Protein AF-A0A0Q5KW29-F1 (afdb_monomer_lite)

Sequence (95 aa):
MMTASPDDRSDEVLRAFLVGGGQDLYLCVKVFSPLLFALAAHCRLAQPEDAVYLAFAEVRRRAPCWEASGLPARLWIVGVARRCFENLPRVGSAA

Secondary structure (DSSP, 8-state):
--PPPHHHHHHHHHHHHHH--HHHHHHHHHHHHHHHHHHHHHTTBS-HHHHHHHHHHHHHHTHHHHHHHT--HHHHHHHHHHHHHTTSPBTT---

Radius of gyration: 14.0 Å; chains: 1; bounding box: 26×25×56 Å

Structure (mmCIF, N/CA/C/O backbone):
data_AF-A0A0Q5KW29-F1
#
_entry.id   AF-A0A0Q5KW29-F1
#
loop_
_atom_site.group_PDB
_atom_site.id
_atom_site.type_symbol
_atom_site.label_atom_id
_atom_site.label_alt_id
_atom_site.label_comp_id
_atom_site.label_asym_id
_atom_site.label_entity_id
_atom_site.label_seq_id
_atom_site.pdbx_PDB_ins_code
_atom_site.Cartn_x
_atom_site.Cartn_y
_atom_site.Cartn_z
_atom_site.occupancy
_atom_site.B_iso_or_equiv
_atom_site.auth_seq_id
_atom_site.auth_comp_id
_atom_site.auth_asym_id
_atom_site.auth_atom_id
_atom_site.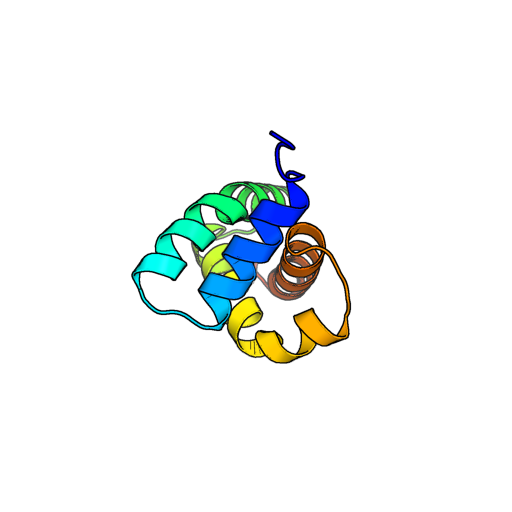pdbx_PDB_model_num
ATOM 1 N N . MET A 1 1 ? -4.128 -2.300 -31.879 1.00 43.50 1 MET A N 1
ATOM 2 C CA . MET A 1 1 ? -3.989 -1.607 -30.580 1.00 43.50 1 MET A CA 1
ATOM 3 C C . MET A 1 1 ? -4.088 -2.660 -29.489 1.00 43.50 1 MET A C 1
ATOM 5 O O . MET A 1 1 ? -5.184 -3.130 -29.225 1.00 43.50 1 MET A O 1
ATOM 9 N N . MET A 1 2 ? -2.958 -3.114 -28.945 1.00 44.28 2 MET A N 1
ATOM 10 C CA . MET A 1 2 ? -2.955 -4.002 -27.778 1.00 44.28 2 MET A CA 1
ATOM 11 C C . MET A 1 2 ? -3.242 -3.143 -26.548 1.00 44.28 2 MET A C 1
ATOM 13 O O . MET A 1 2 ? -2.484 -2.225 -26.246 1.00 44.28 2 MET A O 1
ATOM 17 N N . THR A 1 3 ? -4.372 -3.369 -25.888 1.00 48.47 3 THR A N 1
ATOM 18 C CA . THR A 1 3 ? -4.648 -2.779 -24.578 1.00 48.47 3 THR A CA 1
ATOM 19 C C . THR A 1 3 ? -3.667 -3.385 -23.583 1.00 48.47 3 THR A C 1
ATOM 21 O O . THR A 1 3 ? -3.681 -4.602 -23.404 1.00 48.47 3 THR A O 1
ATOM 24 N N . ALA A 1 4 ? -2.810 -2.558 -22.983 1.00 59.25 4 ALA A N 1
ATOM 25 C CA . ALA A 1 4 ? -1.887 -2.986 -21.935 1.00 59.25 4 ALA A CA 1
ATOM 26 C C . ALA A 1 4 ? -2.643 -3.740 -20.830 1.00 59.25 4 ALA A C 1
ATOM 28 O O . ALA A 1 4 ? -3.781 -3.376 -20.498 1.00 59.25 4 ALA A O 1
ATOM 29 N N . SER A 1 5 ? -2.027 -4.791 -20.286 1.00 70.25 5 SER A N 1
ATOM 30 C CA . SER A 1 5 ? -2.602 -5.548 -19.179 1.00 70.25 5 SER A CA 1
ATOM 31 C C . SER A 1 5 ? -2.869 -4.599 -17.998 1.00 70.25 5 SER A C 1
ATOM 33 O O . SER A 1 5 ? -2.117 -3.641 -17.793 1.00 70.25 5 SER A O 1
ATOM 35 N N . PRO A 1 6 ? -3.923 -4.819 -17.191 1.00 65.94 6 PRO A N 1
ATOM 36 C CA . PRO A 1 6 ? -4.148 -4.052 -15.965 1.00 65.94 6 PRO A CA 1
ATOM 37 C C . PRO A 1 6 ? -2.923 -4.008 -15.038 1.00 65.94 6 PRO A C 1
ATOM 39 O O . PRO A 1 6 ? -2.755 -3.029 -14.307 1.00 65.94 6 PRO A O 1
ATOM 42 N N . ASP A 1 7 ? -2.083 -5.044 -15.093 1.00 75.31 7 ASP A N 1
ATOM 43 C CA . ASP A 1 7 ? -0.829 -5.132 -14.346 1.00 75.31 7 ASP A CA 1
ATOM 44 C C . ASP A 1 7 ? 0.258 -4.225 -14.937 1.00 75.31 7 ASP A C 1
ATOM 46 O O . ASP A 1 7 ? 0.875 -3.474 -14.186 1.00 75.31 7 ASP A O 1
ATOM 50 N N . ASP A 1 8 ? 0.391 -4.162 -16.267 1.00 78.62 8 ASP A N 1
ATOM 51 C CA . ASP A 1 8 ? 1.355 -3.281 -16.947 1.00 78.62 8 ASP A CA 1
ATOM 52 C C . ASP A 1 8 ? 1.127 -1.810 -16.564 1.00 78.62 8 ASP A C 1
ATOM 54 O O . ASP A 1 8 ? 2.059 -1.077 -16.233 1.00 78.62 8 ASP A O 1
ATOM 58 N N . ARG A 1 9 ? -0.144 -1.383 -16.517 1.00 87.12 9 ARG A N 1
ATOM 59 C CA . ARG A 1 9 ? -0.500 -0.018 -16.099 1.00 87.12 9 ARG A CA 1
ATOM 60 C C . ARG A 1 9 ? -0.173 0.235 -14.626 1.00 87.12 9 ARG A C 1
ATOM 62 O O . ARG A 1 9 ? 0.217 1.342 -14.267 1.00 87.12 9 ARG A O 1
ATOM 69 N N . SER A 1 10 ? -0.379 -0.746 -13.751 1.00 91.50 10 SER A N 1
ATOM 70 C CA . SER A 1 10 ? -0.032 -0.601 -12.335 1.00 91.50 10 SER A CA 1
ATOM 71 C C . SER A 1 10 ? 1.482 -0.513 -12.134 1.00 91.50 10 SER A C 1
ATOM 73 O O . SER A 1 10 ? 1.931 0.296 -11.323 1.00 91.50 10 SER A O 1
ATOM 75 N N . ASP A 1 11 ? 2.25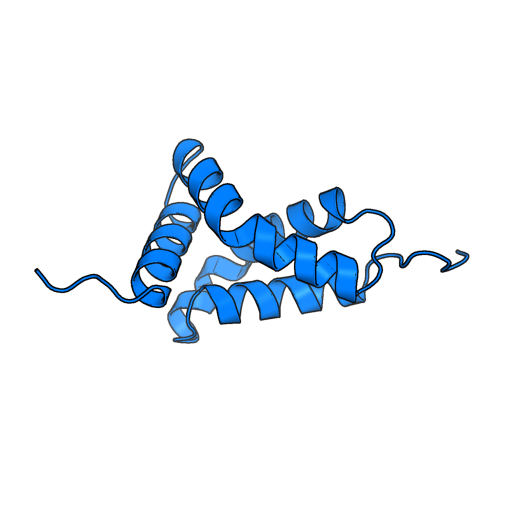8 -1.271 -12.902 1.00 92.25 11 ASP A N 1
ATOM 76 C CA . ASP A 1 11 ? 3.719 -1.241 -12.867 1.00 92.25 11 ASP A CA 1
ATOM 77 C C . ASP A 1 11 ? 4.272 0.104 -13.347 1.00 92.25 11 ASP A C 1
ATOM 79 O O . ASP A 1 11 ? 5.140 0.684 -12.695 1.00 92.25 11 ASP A O 1
ATOM 83 N N . GLU A 1 12 ? 3.731 0.659 -14.432 1.00 91.06 12 GLU A N 1
ATOM 84 C CA . GLU A 1 12 ? 4.093 2.000 -14.906 1.00 91.06 12 GLU A CA 1
ATOM 85 C C . GLU A 1 12 ? 3.824 3.078 -13.850 1.00 91.06 12 GLU A C 1
ATOM 87 O O . GLU A 1 12 ? 4.684 3.920 -13.584 1.00 91.06 12 GLU A O 1
ATOM 92 N N . VAL A 1 13 ? 2.655 3.027 -13.206 1.00 92.06 13 VAL A N 1
ATOM 93 C CA . VAL A 1 13 ? 2.264 3.995 -12.172 1.00 92.06 13 VAL A CA 1
ATOM 94 C C . VAL A 1 13 ? 3.168 3.894 -10.948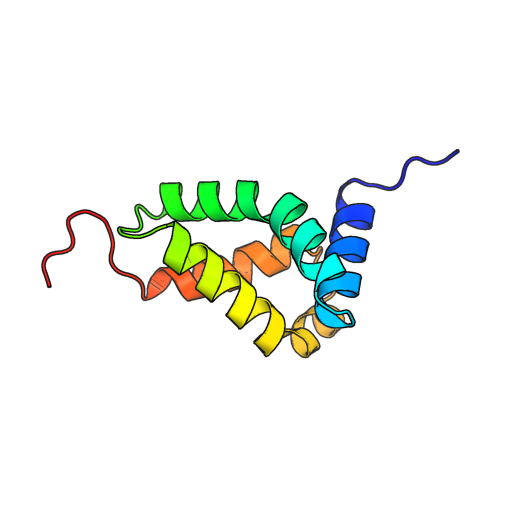 1.00 92.06 13 VAL A C 1
ATOM 96 O O . VAL A 1 13 ? 3.601 4.920 -10.423 1.00 92.06 13 VAL A O 1
ATOM 99 N N . LEU A 1 14 ? 3.475 2.676 -10.489 1.00 91.75 14 LEU A N 1
ATOM 100 C CA . LEU A 1 14 ? 4.391 2.492 -9.368 1.00 91.75 14 LEU A CA 1
ATOM 101 C C . LEU A 1 14 ? 5.804 2.959 -9.738 1.00 91.75 14 LEU A C 1
ATOM 103 O O . LEU A 1 14 ? 6.421 3.683 -8.965 1.00 91.75 14 LEU A O 1
ATOM 107 N N . ARG A 1 15 ? 6.305 2.634 -10.932 1.00 90.94 15 ARG A N 1
ATOM 108 C CA . ARG A 1 15 ? 7.623 3.101 -11.382 1.00 90.94 15 ARG A CA 1
ATOM 109 C C . ARG A 1 15 ? 7.698 4.630 -11.427 1.00 90.94 15 ARG A C 1
ATOM 111 O O . ARG A 1 15 ? 8.648 5.200 -10.895 1.00 90.94 15 ARG A O 1
ATOM 118 N N . ALA A 1 16 ? 6.681 5.290 -11.983 1.00 89.00 16 ALA A N 1
ATOM 119 C CA . ALA A 1 16 ? 6.590 6.749 -12.004 1.00 89.00 16 ALA A CA 1
ATOM 120 C C . ALA A 1 16 ? 6.576 7.338 -10.586 1.00 89.00 16 ALA A C 1
ATOM 122 O O . ALA A 1 16 ? 7.292 8.293 -10.308 1.00 89.00 16 ALA A O 1
ATOM 123 N N . PHE A 1 17 ? 5.842 6.726 -9.655 1.00 88.69 17 PHE A N 1
ATOM 124 C CA . PHE A 1 17 ? 5.822 7.142 -8.252 1.00 88.69 17 PHE A CA 1
ATOM 125 C C . PHE A 1 17 ? 7.182 7.040 -7.552 1.00 88.69 17 PHE A C 1
ATOM 127 O O . PHE A 1 17 ? 7.503 7.870 -6.700 1.00 88.69 17 PHE A O 1
ATOM 134 N N . LEU A 1 18 ? 7.969 6.014 -7.877 1.00 86.25 18 LEU A N 1
ATOM 135 C CA . LEU A 1 18 ? 9.265 5.777 -7.242 1.00 86.25 18 LEU A CA 1
ATOM 136 C C . LEU A 1 18 ? 10.364 6.707 -7.773 1.00 86.25 18 LEU A C 1
ATOM 138 O O . LEU A 1 18 ? 11.255 7.077 -7.010 1.00 86.25 18 LEU A O 1
ATOM 142 N N . VAL A 1 19 ? 10.294 7.090 -9.050 1.00 83.88 19 VAL A N 1
ATOM 143 C CA . VAL A 1 19 ? 11.273 7.974 -9.712 1.00 83.88 19 VAL A CA 1
ATOM 144 C C . VAL A 1 19 ? 10.873 9.455 -9.624 1.00 83.88 19 VAL A C 1
ATOM 146 O O . VAL A 1 19 ? 11.736 10.331 -9.608 1.00 83.88 19 VAL A O 1
ATOM 149 N N . GLY A 1 20 ? 9.570 9.736 -9.596 1.00 69.75 20 GLY A N 1
ATOM 150 C CA . GLY A 1 20 ? 8.987 11.051 -9.838 1.00 69.75 20 GLY A CA 1
ATOM 151 C C . GLY A 1 20 ? 8.644 11.895 -8.604 1.00 69.75 20 GLY A C 1
ATOM 152 O O . GLY A 1 20 ? 9.046 11.620 -7.471 1.00 69.75 20 GLY A O 1
ATOM 153 N N . GLY A 1 21 ? 7.907 12.981 -8.858 1.00 64.69 21 GLY A N 1
ATOM 154 C CA . GLY A 1 21 ? 7.556 14.038 -7.900 1.00 64.69 21 GLY A CA 1
ATOM 155 C C . GLY A 1 21 ? 6.048 14.144 -7.629 1.00 64.69 21 GLY A C 1
ATOM 156 O O . GLY A 1 21 ? 5.292 13.197 -7.808 1.00 64.69 21 GLY A O 1
ATOM 157 N N . GLY A 1 22 ? 5.571 15.311 -7.174 1.00 60.50 22 GLY A N 1
ATOM 158 C CA . GLY A 1 22 ? 4.216 15.481 -6.614 1.00 60.50 22 GLY A CA 1
ATOM 159 C C . GLY A 1 22 ? 3.021 15.099 -7.511 1.00 60.50 22 GLY A C 1
ATOM 160 O O . GLY A 1 22 ? 1.971 14.745 -6.979 1.00 60.50 22 GLY A O 1
ATOM 161 N N . GLN A 1 23 ? 3.148 15.119 -8.843 1.00 62.56 23 GLN A N 1
ATOM 162 C CA . GLN A 1 23 ? 2.075 14.667 -9.749 1.00 62.56 23 GLN A CA 1
ATOM 163 C C . GLN A 1 23 ? 1.973 13.134 -9.829 1.00 62.56 23 GLN A C 1
ATOM 165 O O . GLN A 1 23 ? 0.868 12.595 -9.909 1.00 62.56 23 GLN A O 1
ATOM 170 N N . ASP A 1 24 ? 3.097 12.429 -9.706 1.00 76.25 24 ASP A N 1
ATOM 171 C CA . ASP A 1 24 ? 3.155 10.962 -9.730 1.00 76.25 24 ASP A CA 1
ATOM 172 C C . ASP A 1 24 ? 2.588 10.355 -8.438 1.00 76.25 24 ASP A C 1
ATOM 174 O O . ASP A 1 24 ? 2.003 9.268 -8.442 1.00 76.25 24 ASP A O 1
ATOM 178 N N . LEU A 1 25 ? 2.654 11.114 -7.336 1.00 79.38 25 LEU A N 1
ATOM 179 C CA . LEU A 1 25 ? 1.985 10.783 -6.078 1.00 79.38 25 LEU A CA 1
ATOM 180 C C . LEU A 1 25 ? 0.462 10.697 -6.249 1.00 79.38 25 LEU A C 1
ATOM 182 O O . LEU A 1 25 ? -0.145 9.739 -5.775 1.00 79.38 25 LEU A O 1
ATOM 186 N N . TYR A 1 26 ? -0.163 11.656 -6.942 1.00 86.69 26 TYR A N 1
ATOM 187 C CA . TYR A 1 26 ? -1.619 11.660 -7.121 1.00 86.69 26 TYR A CA 1
ATOM 188 C C . TYR A 1 26 ? -2.104 10.416 -7.874 1.00 86.69 26 TYR A C 1
ATOM 190 O O . TYR A 1 26 ? -3.073 9.774 -7.462 1.00 86.69 26 TYR A O 1
ATOM 198 N N . LEU A 1 27 ? -1.420 10.046 -8.961 1.00 89.25 27 LEU A N 1
ATOM 199 C CA . LEU A 1 27 ? -1.803 8.885 -9.761 1.00 89.25 27 LEU A CA 1
ATOM 200 C C . LEU A 1 27 ? -1.590 7.573 -8.995 1.00 89.25 27 LEU A C 1
ATOM 202 O O . LEU A 1 27 ? -2.459 6.702 -9.025 1.00 89.25 27 LEU A O 1
ATOM 206 N N . CYS A 1 28 ? -0.484 7.461 -8.258 1.00 90.62 28 CYS A N 1
ATOM 207 C CA . CYS A 1 28 ? -0.199 6.314 -7.399 1.00 90.62 28 CYS A CA 1
ATOM 208 C C . CYS A 1 28 ? -1.270 6.124 -6.321 1.00 90.62 28 CYS A C 1
ATOM 210 O O . CYS A 1 28 ? -1.862 5.048 -6.208 1.00 90.62 28 CYS A O 1
ATOM 212 N N . VAL A 1 29 ? -1.599 7.198 -5.597 1.00 91.00 29 VAL A N 1
ATOM 213 C CA . VAL A 1 29 ? -2.677 7.205 -4.600 1.00 91.00 29 VAL A CA 1
ATOM 214 C C . VAL A 1 29 ? -3.994 6.788 -5.253 1.00 91.00 29 VAL A C 1
ATOM 216 O O . VAL A 1 29 ? -4.666 5.883 -4.768 1.00 91.00 29 VAL A O 1
ATOM 219 N N . LYS A 1 30 ? -4.348 7.363 -6.405 1.00 92.56 30 LYS A N 1
ATOM 220 C CA . LYS A 1 30 ? -5.593 7.024 -7.107 1.00 92.56 30 LYS A CA 1
ATOM 221 C C . LYS A 1 30 ? -5.679 5.543 -7.498 1.00 92.56 30 LYS A C 1
ATOM 223 O O . LYS A 1 30 ? -6.758 4.959 -7.413 1.00 92.56 30 LYS A O 1
ATOM 228 N N . VAL A 1 31 ? -4.575 4.939 -7.937 1.00 94.25 31 VAL A N 1
ATOM 229 C CA . VAL A 1 31 ? -4.546 3.548 -8.418 1.00 94.25 31 VAL A CA 1
ATOM 230 C C . VAL A 1 31 ? -4.521 2.539 -7.272 1.00 94.25 31 VAL A C 1
ATOM 232 O O . VAL A 1 31 ? -5.205 1.517 -7.355 1.00 94.25 31 VAL A O 1
ATOM 235 N N . PHE A 1 32 ? -3.761 2.807 -6.209 1.00 95.56 32 PHE A N 1
ATOM 236 C CA . PHE A 1 32 ? -3.506 1.819 -5.159 1.00 95.56 32 PHE A CA 1
ATOM 237 C C . PHE A 1 32 ? -4.320 2.030 -3.881 1.00 95.56 32 PHE A C 1
ATOM 239 O O . PHE A 1 32 ? -4.576 1.049 -3.182 1.00 95.56 32 PHE A O 1
ATOM 246 N N . SER A 1 33 ? -4.805 3.242 -3.587 1.00 95.75 33 SER A N 1
ATOM 247 C CA . SER A 1 33 ? -5.600 3.487 -2.376 1.00 95.75 33 SER A CA 1
ATOM 248 C C . SER A 1 33 ? -6.825 2.579 -2.248 1.00 95.75 33 SER A C 1
ATOM 250 O O . SER A 1 33 ? -6.994 2.029 -1.165 1.00 95.75 33 SER A O 1
ATOM 252 N N . PRO A 1 34 ? -7.652 2.322 -3.286 1.00 96.81 34 PRO A N 1
ATOM 253 C CA . PRO A 1 34 ? -8.805 1.428 -3.133 1.00 96.81 34 PRO A CA 1
ATOM 254 C C . PRO A 1 34 ? -8.425 0.032 -2.614 1.00 96.81 34 PRO A C 1
ATOM 256 O O . PRO A 1 34 ? -9.095 -0.517 -1.743 1.00 96.81 34 PRO A O 1
ATOM 259 N N . LEU A 1 35 ? -7.311 -0.515 -3.109 1.00 96.38 35 LEU A N 1
ATOM 260 C CA . LEU A 1 35 ? -6.779 -1.810 -2.684 1.00 96.38 35 LEU A CA 1
ATOM 261 C C . LEU A 1 35 ? -6.251 -1.760 -1.244 1.00 96.38 35 LEU A C 1
ATOM 263 O O . LEU A 1 35 ? -6.518 -2.663 -0.453 1.00 96.38 35 LEU A O 1
ATOM 267 N N . LEU A 1 36 ? -5.528 -0.696 -0.894 1.00 97.69 36 LEU A N 1
ATOM 268 C CA . LEU A 1 36 ? -4.957 -0.523 0.440 1.00 97.69 36 LEU A CA 1
ATOM 269 C C . LEU A 1 36 ? -6.025 -0.270 1.510 1.00 97.69 36 LEU A C 1
ATOM 271 O O . LEU A 1 36 ? -5.939 -0.844 2.593 1.00 97.69 36 LEU A O 1
ATOM 275 N N . PHE A 1 37 ? -7.061 0.514 1.205 1.00 98.00 37 PHE A N 1
ATOM 276 C CA . PHE A 1 37 ? -8.199 0.726 2.101 1.00 98.00 37 PHE A CA 1
ATOM 277 C C . PHE A 1 37 ? -9.025 -0.549 2.283 1.00 98.00 37 PHE A C 1
ATOM 279 O O . PHE A 1 37 ? -9.425 -0.855 3.405 1.00 98.00 37 PHE A O 1
ATOM 286 N N . ALA A 1 38 ? -9.227 -1.339 1.222 1.00 97.94 38 ALA A N 1
ATOM 287 C CA . ALA A 1 38 ? -9.872 -2.645 1.344 1.00 97.94 38 ALA A CA 1
ATOM 288 C C . ALA A 1 38 ? -9.076 -3.584 2.270 1.00 97.94 38 ALA A C 1
ATOM 290 O O . ALA A 1 38 ? -9.657 -4.256 3.124 1.00 97.94 38 ALA A O 1
ATOM 291 N N . LEU A 1 39 ? -7.744 -3.586 2.156 1.00 97.62 39 LEU A N 1
ATOM 292 C CA . LEU A 1 39 ? -6.870 -4.348 3.046 1.00 97.62 39 LEU A CA 1
ATOM 293 C C . LEU A 1 39 ? -6.921 -3.828 4.494 1.00 97.62 39 LEU A C 1
ATOM 295 O O . LEU A 1 39 ? -7.043 -4.626 5.419 1.00 97.62 39 LEU A O 1
ATOM 299 N N . ALA A 1 40 ? -6.875 -2.512 4.705 1.00 97.25 40 ALA A N 1
ATOM 300 C CA . ALA A 1 40 ? -6.956 -1.904 6.035 1.00 97.25 40 ALA A CA 1
ATOM 301 C C . ALA A 1 40 ? -8.287 -2.233 6.735 1.00 97.25 40 ALA A C 1
ATOM 303 O O . ALA A 1 40 ? -8.297 -2.592 7.916 1.00 97.25 40 ALA A O 1
ATOM 304 N N . ALA A 1 41 ? -9.398 -2.190 5.992 1.00 96.38 41 ALA A N 1
ATOM 305 C CA . ALA A 1 41 ? -10.714 -2.595 6.477 1.00 96.38 41 ALA A CA 1
ATOM 306 C C . ALA A 1 41 ? -10.750 -4.089 6.837 1.00 96.38 41 ALA A C 1
ATOM 308 O O . ALA A 1 41 ? -11.244 -4.458 7.903 1.00 96.38 41 ALA A O 1
ATOM 309 N N . HIS A 1 42 ? -10.164 -4.949 5.997 1.00 96.38 42 HIS A N 1
ATOM 310 C CA . HIS A 1 42 ? -10.033 -6.377 6.287 1.00 96.38 42 HIS A CA 1
ATOM 311 C C . HIS A 1 42 ? -9.222 -6.637 7.569 1.00 96.38 42 HIS A C 1
ATOM 313 O O . HIS A 1 42 ? -9.603 -7.473 8.388 1.00 96.38 42 HIS A O 1
ATOM 319 N N . CYS A 1 43 ? -8.149 -5.873 7.791 1.00 95.44 43 CYS A N 1
ATOM 320 C CA . CYS A 1 43 ? -7.331 -5.920 9.005 1.00 95.44 43 CYS A CA 1
ATOM 321 C C . CYS A 1 43 ? -7.981 -5.252 10.231 1.00 95.44 43 CYS A C 1
ATOM 323 O O . CYS A 1 43 ? -7.414 -5.329 11.323 1.00 95.44 43 CYS A O 1
ATOM 325 N N . ARG A 1 44 ? -9.154 -4.618 10.074 1.00 96.12 44 ARG A N 1
ATOM 326 C CA . ARG A 1 44 ? -9.865 -3.853 11.112 1.00 96.12 44 ARG A CA 1
ATOM 327 C C . ARG A 1 44 ? -8.979 -2.800 11.777 1.00 96.12 44 ARG A C 1
ATOM 329 O O . ARG A 1 44 ? -8.968 -2.695 13.001 1.00 96.12 44 ARG A O 1
ATOM 336 N N . LEU A 1 45 ? -8.202 -2.057 10.994 1.00 96.62 45 LEU A N 1
ATOM 337 C CA . LEU A 1 45 ? -7.338 -1.011 11.543 1.00 96.62 45 LEU A CA 1
ATOM 338 C C . LEU A 1 45 ? -8.167 0.128 12.134 1.00 96.62 45 LEU A C 1
ATOM 340 O O . LEU A 1 45 ? -9.178 0.522 11.559 1.00 96.62 45 LEU A O 1
ATOM 344 N N . ALA A 1 46 ? -7.732 0.641 13.286 1.00 95.19 46 ALA A N 1
ATOM 345 C CA . ALA A 1 46 ? -8.435 1.714 13.986 1.00 95.19 46 ALA A CA 1
ATOM 346 C C . ALA A 1 46 ? -8.381 3.050 13.226 1.00 95.19 46 ALA A C 1
ATOM 348 O O . ALA A 1 46 ? -9.343 3.805 13.277 1.00 95.19 46 ALA A O 1
ATOM 349 N N . GLN A 1 47 ? -7.273 3.309 12.522 1.00 96.06 47 GLN A N 1
ATOM 350 C CA . GLN A 1 47 ? -7.051 4.504 11.702 1.00 96.06 47 GLN A CA 1
ATOM 351 C C . GLN A 1 47 ? -6.579 4.084 10.298 1.00 96.06 47 GLN A C 1
ATOM 353 O O . GLN A 1 47 ? -5.372 3.948 10.062 1.00 96.06 47 GLN A O 1
ATOM 358 N N . PRO A 1 48 ? -7.502 3.772 9.370 1.00 95.44 48 PRO A N 1
ATOM 359 C CA . PRO A 1 48 ? -7.136 3.260 8.054 1.00 95.44 48 PRO A CA 1
ATOM 360 C C . PRO A 1 48 ? -6.407 4.298 7.189 1.00 95.44 48 PRO A C 1
ATOM 362 O O . PRO A 1 48 ? -5.517 3.921 6.433 1.00 95.44 48 PRO A O 1
ATOM 365 N N . GLU A 1 49 ? -6.719 5.588 7.309 1.00 95.56 49 GLU A N 1
ATOM 366 C CA . GLU A 1 49 ? -6.059 6.668 6.567 1.00 95.56 49 GLU A CA 1
ATOM 367 C C . GLU A 1 49 ? -4.568 6.761 6.918 1.00 95.56 49 GLU A C 1
ATOM 369 O O . GLU A 1 49 ? -3.717 6.746 6.023 1.00 95.56 49 GLU A O 1
ATOM 374 N N . ASP A 1 50 ? -4.250 6.768 8.215 1.00 95.31 50 ASP A N 1
ATOM 375 C CA . ASP A 1 50 ? -2.872 6.788 8.717 1.00 95.31 50 ASP A CA 1
ATOM 376 C C . ASP A 1 50 ? -2.109 5.537 8.275 1.00 95.31 50 ASP A C 1
ATOM 378 O O . ASP A 1 50 ? -0.958 5.608 7.839 1.00 95.31 50 ASP A O 1
ATOM 382 N N . ALA A 1 51 ? -2.766 4.376 8.329 1.00 96.31 51 ALA A N 1
ATOM 383 C CA . ALA A 1 51 ? -2.180 3.123 7.882 1.00 96.31 51 ALA A CA 1
ATOM 384 C C . ALA A 1 51 ? -1.822 3.162 6.389 1.00 96.31 51 ALA A C 1
ATOM 386 O O . ALA A 1 51 ? -0.700 2.818 6.012 1.00 96.31 51 ALA A O 1
ATOM 387 N N . VAL A 1 52 ? -2.745 3.610 5.533 1.00 96.38 52 VAL A N 1
ATOM 388 C CA . VAL A 1 52 ? -2.516 3.725 4.085 1.00 96.38 52 VAL A CA 1
ATOM 389 C C . VAL A 1 52 ? -1.390 4.718 3.786 1.00 96.38 52 VAL A C 1
ATOM 391 O O . VAL A 1 52 ? -0.528 4.425 2.955 1.00 96.38 52 VAL A O 1
ATOM 394 N N . TYR A 1 53 ? -1.334 5.848 4.498 1.00 94.50 53 TYR A N 1
ATOM 395 C CA . TYR A 1 53 ? -0.219 6.792 4.401 1.00 94.50 53 TYR A CA 1
ATOM 396 C C . TYR A 1 53 ? 1.127 6.129 4.740 1.00 94.50 53 TYR A C 1
ATOM 398 O O . TYR A 1 53 ? 2.079 6.213 3.957 1.00 94.50 53 TYR A O 1
ATOM 406 N N . LEU A 1 54 ? 1.201 5.408 5.864 1.00 95.12 54 LEU A N 1
ATOM 407 C CA . LEU A 1 54 ? 2.409 4.690 6.280 1.00 95.12 54 LEU A CA 1
ATOM 408 C C . LEU A 1 54 ? 2.813 3.604 5.275 1.00 95.12 54 LEU A C 1
ATOM 410 O O . LEU A 1 54 ? 4.004 3.424 5.015 1.00 95.12 54 LEU A O 1
ATOM 414 N N . ALA A 1 55 ? 1.847 2.915 4.664 1.00 95.69 55 ALA A N 1
ATOM 415 C CA . ALA A 1 55 ? 2.118 1.934 3.618 1.00 95.69 55 ALA A CA 1
ATOM 416 C C . ALA A 1 55 ? 2.773 2.580 2.386 1.00 95.69 55 ALA A C 1
ATOM 418 O O . ALA A 1 55 ? 3.771 2.057 1.892 1.00 95.69 55 ALA A O 1
ATOM 419 N N . PHE A 1 56 ? 2.285 3.734 1.917 1.00 93.44 56 PHE A N 1
ATOM 420 C CA . PHE A 1 56 ? 2.925 4.459 0.810 1.00 93.44 56 PHE A CA 1
ATOM 421 C C . PHE A 1 56 ? 4.332 4.958 1.164 1.00 93.44 56 PHE A C 1
ATOM 423 O O . PHE A 1 56 ? 5.237 4.901 0.325 1.00 93.44 56 PHE A O 1
ATOM 430 N N . ALA A 1 57 ? 4.545 5.412 2.402 1.00 92.19 57 ALA A N 1
ATOM 431 C CA . ALA A 1 57 ? 5.871 5.795 2.878 1.00 92.19 57 ALA A CA 1
ATOM 432 C C . ALA A 1 57 ? 6.841 4.597 2.876 1.00 92.19 57 ALA A C 1
ATOM 434 O O . ALA A 1 57 ? 7.967 4.705 2.382 1.00 92.19 57 ALA A O 1
ATOM 435 N N . GLU A 1 58 ? 6.392 3.434 3.352 1.00 93.75 58 GLU A N 1
ATOM 436 C CA . GLU A 1 58 ? 7.191 2.207 3.361 1.00 93.75 58 GLU A CA 1
ATOM 437 C C . GLU A 1 58 ? 7.481 1.692 1.945 1.00 93.75 58 GLU A C 1
ATOM 439 O O . GLU A 1 58 ? 8.597 1.252 1.664 1.00 93.75 58 GLU A O 1
ATOM 444 N N . VAL A 1 59 ? 6.509 1.791 1.035 1.00 92.81 59 VAL A N 1
ATOM 445 C CA . VAL A 1 59 ? 6.678 1.481 -0.391 1.00 92.81 59 VAL A CA 1
ATOM 446 C C . VAL A 1 59 ? 7.829 2.293 -0.986 1.00 92.81 59 VAL A C 1
ATOM 448 O O . VAL A 1 59 ? 8.725 1.714 -1.598 1.00 92.81 59 VAL A O 1
ATOM 451 N N . ARG A 1 60 ? 7.881 3.611 -0.746 1.00 89.88 60 ARG A N 1
ATOM 452 C CA . ARG A 1 60 ? 9.005 4.445 -1.216 1.00 89.88 60 ARG A CA 1
ATOM 453 C C . ARG A 1 60 ? 10.326 4.032 -0.581 1.00 89.88 60 ARG A C 1
ATOM 455 O O . ARG A 1 60 ? 11.336 3.939 -1.270 1.00 89.88 60 ARG A O 1
ATOM 462 N N . ARG A 1 61 ? 10.329 3.740 0.721 1.00 90.44 61 ARG A N 1
ATOM 463 C CA . ARG A 1 61 ? 11.539 3.312 1.437 1.00 90.44 61 ARG A CA 1
ATOM 464 C C . ARG A 1 61 ? 12.097 1.988 0.904 1.00 90.44 61 ARG A C 1
ATOM 466 O O . ARG A 1 61 ? 13.306 1.777 0.931 1.00 90.44 61 ARG A O 1
ATOM 473 N N . ARG A 1 62 ? 11.227 1.093 0.428 1.00 90.38 62 ARG A N 1
ATOM 474 C CA . ARG A 1 62 ? 11.588 -0.229 -0.108 1.00 90.38 62 ARG A CA 1
ATOM 475 C C . ARG A 1 62 ? 11.702 -0.273 -1.629 1.00 90.38 62 ARG A C 1
ATOM 477 O O . ARG A 1 62 ? 11.892 -1.362 -2.163 1.00 90.38 62 ARG A O 1
ATOM 484 N N . ALA A 1 63 ? 11.628 0.869 -2.310 1.00 85.50 63 ALA A N 1
ATOM 485 C CA . ALA A 1 63 ? 11.668 0.966 -3.768 1.00 85.50 63 ALA A CA 1
ATOM 486 C C . ALA A 1 63 ? 12.752 0.094 -4.440 1.00 85.50 63 ALA A C 1
ATOM 488 O O . ALA A 1 63 ? 12.401 -0.645 -5.361 1.00 85.50 63 ALA A O 1
ATOM 489 N N . PRO A 1 64 ? 14.017 0.053 -3.955 1.00 84.44 64 PRO A N 1
ATOM 490 C CA . PRO A 1 64 ? 15.060 -0.764 -4.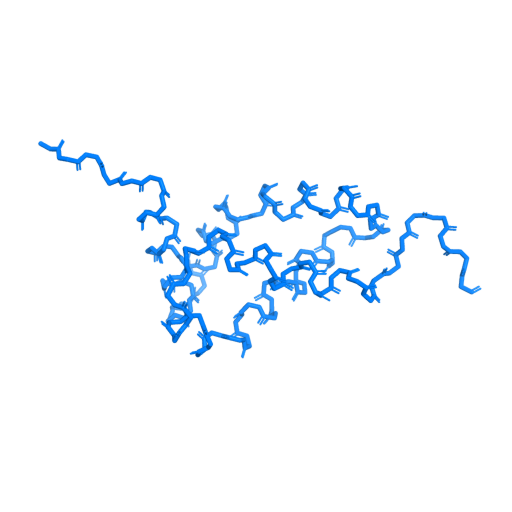588 1.00 84.44 64 PRO A CA 1
ATOM 491 C C . PRO A 1 64 ? 14.768 -2.272 -4.572 1.00 84.44 64 PRO A C 1
ATOM 493 O O . PRO A 1 64 ? 15.285 -3.020 -5.395 1.00 84.44 64 PRO A O 1
ATOM 496 N N . CYS A 1 65 ? 13.946 -2.743 -3.632 1.00 89.69 65 CYS A N 1
ATOM 497 C CA . CYS A 1 65 ? 13.606 -4.157 -3.507 1.00 89.69 65 CYS A CA 1
ATOM 498 C C . CYS A 1 65 ? 12.522 -4.603 -4.493 1.00 89.69 65 CYS A C 1
ATOM 500 O O . CYS A 1 65 ? 12.386 -5.803 -4.720 1.00 89.69 65 CYS A O 1
ATOM 502 N N . TRP A 1 66 ? 11.723 -3.681 -5.037 1.00 92.50 66 TRP A N 1
ATOM 503 C CA . TRP A 1 66 ? 10.634 -4.042 -5.942 1.00 92.50 66 TRP A CA 1
ATOM 504 C C . TRP A 1 66 ? 11.169 -4.565 -7.274 1.00 92.50 66 TRP A C 1
ATOM 506 O O . TRP A 1 66 ? 10.836 -5.685 -7.657 1.00 92.50 66 TRP A O 1
ATOM 516 N N . GLU A 1 67 ? 12.060 -3.814 -7.924 1.00 84.12 67 GLU A N 1
ATOM 517 C CA . GLU A 1 67 ? 12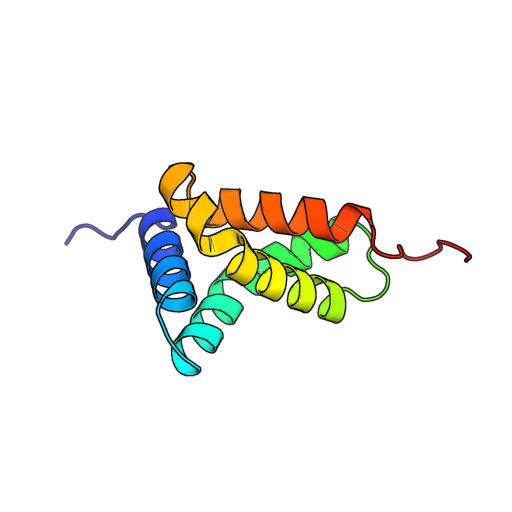.633 -4.198 -9.221 1.00 84.12 67 GLU A CA 1
ATOM 518 C C . GLU A 1 67 ? 13.370 -5.541 -9.140 1.00 84.12 67 GLU A C 1
ATOM 520 O O . GLU A 1 67 ? 13.173 -6.410 -9.985 1.00 84.12 67 GLU A O 1
ATOM 525 N N . ALA A 1 68 ? 14.132 -5.761 -8.063 1.00 87.56 68 ALA A N 1
ATOM 526 C CA . ALA A 1 68 ? 14.831 -7.022 -7.821 1.00 87.56 68 ALA A CA 1
ATOM 527 C C . ALA A 1 68 ? 13.885 -8.212 -7.567 1.00 87.56 68 ALA A C 1
ATOM 529 O O . ALA A 1 68 ? 14.277 -9.360 -7.764 1.00 87.56 68 ALA A O 1
ATOM 530 N N . SER A 1 69 ? 12.653 -7.959 -7.112 1.00 90.31 69 SER A N 1
ATOM 531 C CA . SER A 1 69 ? 11.689 -9.018 -6.796 1.00 90.31 69 SER A CA 1
ATOM 532 C C . SER A 1 69 ? 10.960 -9.579 -8.019 1.00 90.31 69 SER A C 1
ATOM 534 O O . SER A 1 69 ? 10.431 -10.685 -7.940 1.00 90.31 69 SER A O 1
ATOM 536 N N . GLY A 1 70 ? 10.885 -8.825 -9.124 1.00 88.31 70 GLY A N 1
ATOM 537 C CA . GLY A 1 70 ? 10.112 -9.203 -10.314 1.00 88.31 70 GLY A CA 1
ATOM 538 C C . GLY A 1 70 ? 8.599 -9.341 -10.081 1.00 88.31 70 GLY A C 1
ATOM 539 O O . GLY A 1 70 ? 7.900 -9.902 -10.921 1.00 88.31 70 GLY A O 1
ATOM 540 N N . LEU A 1 71 ? 8.081 -8.877 -8.937 1.00 93.19 71 LEU A N 1
ATOM 541 C CA . LEU A 1 71 ? 6.665 -8.989 -8.595 1.00 93.19 71 LEU A CA 1
ATOM 542 C C . LEU A 1 71 ? 5.836 -7.879 -9.262 1.00 93.19 71 LEU A C 1
ATOM 544 O O . LEU A 1 71 ? 6.273 -6.726 -9.254 1.00 93.19 71 LEU A O 1
ATOM 548 N N . PRO A 1 72 ? 4.600 -8.171 -9.715 1.00 94.00 72 PRO A N 1
ATOM 549 C CA . PRO A 1 72 ? 3.668 -7.136 -10.155 1.00 94.00 72 PRO A CA 1
ATOM 550 C C . PRO A 1 72 ? 3.420 -6.105 -9.048 1.00 94.00 72 PRO A C 1
ATOM 552 O O . PRO A 1 72 ? 3.282 -6.465 -7.871 1.00 94.00 72 PRO A O 1
ATOM 555 N N . ALA A 1 73 ? 3.298 -4.828 -9.410 1.00 93.75 73 ALA A N 1
ATOM 556 C CA . ALA A 1 73 ? 3.176 -3.707 -8.479 1.00 93.75 73 ALA A CA 1
ATOM 557 C C . ALA A 1 73 ? 2.061 -3.905 -7.448 1.00 93.75 73 ALA A C 1
ATOM 559 O O . ALA A 1 73 ? 2.259 -3.665 -6.257 1.00 93.75 73 ALA A O 1
ATOM 560 N N . ARG A 1 74 ? 0.892 -4.395 -7.884 1.00 94.56 74 ARG A N 1
ATOM 561 C CA . ARG A 1 74 ? -0.255 -4.660 -6.997 1.00 94.56 74 ARG A CA 1
ATOM 562 C C . ARG A 1 74 ? 0.088 -5.675 -5.912 1.00 94.56 74 ARG A C 1
ATOM 564 O O . ARG A 1 74 ? -0.212 -5.441 -4.743 1.00 94.56 74 ARG A O 1
ATOM 571 N N . LEU A 1 75 ? 0.723 -6.784 -6.293 1.00 94.62 75 LEU A N 1
ATOM 572 C CA . LEU A 1 75 ? 1.099 -7.844 -5.361 1.00 94.62 75 LEU A CA 1
ATOM 573 C C . LEU A 1 75 ? 2.175 -7.356 -4.389 1.00 94.62 75 LEU A C 1
ATOM 575 O O . LEU A 1 75 ? 2.071 -7.579 -3.182 1.00 94.62 75 LEU A O 1
ATOM 579 N N 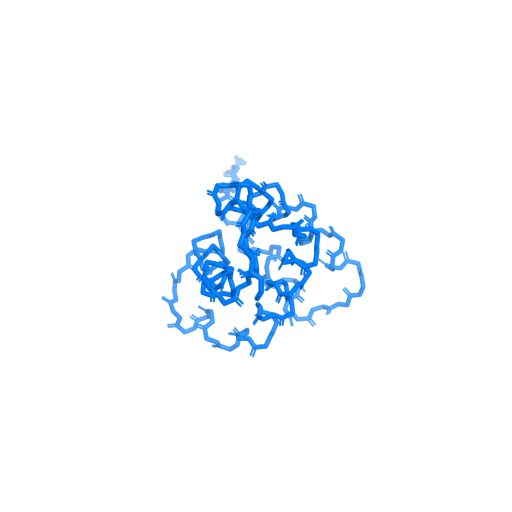. TRP A 1 76 ? 3.178 -6.646 -4.904 1.00 95.94 76 TRP A N 1
ATOM 580 C CA . TRP A 1 76 ? 4.265 -6.129 -4.085 1.00 95.94 76 TRP A CA 1
ATOM 581 C C . TRP A 1 76 ? 3.782 -5.087 -3.065 1.00 95.94 76 TRP A C 1
ATOM 583 O O . TRP A 1 76 ? 4.070 -5.223 -1.874 1.00 95.94 76 TRP A O 1
ATOM 593 N N . ILE A 1 77 ? 2.971 -4.109 -3.488 1.00 95.62 77 ILE A N 1
ATOM 594 C CA . ILE A 1 77 ? 2.387 -3.093 -2.595 1.00 95.62 77 ILE A CA 1
ATOM 595 C C . ILE A 1 77 ? 1.527 -3.736 -1.505 1.00 95.62 77 ILE A C 1
ATOM 597 O O . ILE A 1 77 ? 1.648 -3.358 -0.342 1.00 95.62 77 ILE A O 1
ATOM 601 N N . VAL A 1 78 ? 0.690 -4.724 -1.843 1.00 96.00 78 VAL A N 1
ATOM 602 C CA . VAL A 1 78 ? -0.121 -5.442 -0.843 1.00 96.00 78 VAL A CA 1
ATOM 603 C C . VAL A 1 78 ? 0.766 -6.152 0.175 1.00 96.00 78 VAL A C 1
ATOM 605 O O . VAL A 1 78 ? 0.478 -6.100 1.369 1.00 96.00 78 VAL A O 1
ATOM 608 N N . GLY A 1 79 ? 1.857 -6.782 -0.268 1.00 96.00 79 GLY A N 1
ATOM 609 C CA . GLY A 1 79 ? 2.815 -7.430 0.627 1.00 96.00 79 GLY A CA 1
ATOM 610 C C . GLY A 1 79 ? 3.480 -6.445 1.592 1.00 96.00 79 GLY A C 1
ATOM 611 O O . GLY A 1 79 ? 3.543 -6.706 2.796 1.00 96.00 79 GLY A O 1
ATOM 612 N N . VAL A 1 80 ? 3.925 -5.292 1.085 1.00 96.06 80 VAL A N 1
ATOM 613 C CA . VAL A 1 80 ? 4.504 -4.220 1.911 1.00 96.06 80 VAL A CA 1
ATOM 614 C C . VAL A 1 80 ? 3.472 -3.684 2.905 1.00 96.06 80 VAL A C 1
ATOM 616 O O . VAL A 1 80 ? 3.745 -3.644 4.104 1.00 96.06 80 VAL A O 1
ATOM 619 N N . ALA A 1 81 ? 2.272 -3.343 2.434 1.00 96.88 81 ALA A N 1
ATOM 620 C CA . ALA A 1 81 ? 1.205 -2.796 3.264 1.00 96.88 81 ALA A CA 1
ATOM 621 C C . ALA A 1 81 ? 0.753 -3.772 4.354 1.00 96.88 81 ALA A C 1
ATOM 623 O O . ALA A 1 81 ? 0.619 -3.380 5.509 1.00 96.88 81 ALA A O 1
ATOM 624 N N . ARG A 1 82 ? 0.592 -5.060 4.028 1.00 96.25 82 ARG A N 1
ATOM 625 C CA . ARG A 1 82 ? 0.236 -6.092 5.009 1.00 96.25 82 ARG A CA 1
ATOM 626 C C . ARG A 1 82 ? 1.241 -6.133 6.159 1.00 96.25 82 ARG A C 1
ATOM 628 O O . ARG A 1 82 ? 0.830 -6.128 7.314 1.00 96.25 82 ARG A O 1
ATOM 635 N N . ARG A 1 83 ? 2.540 -6.098 5.847 1.00 95.00 83 ARG A N 1
ATOM 636 C CA . ARG A 1 83 ? 3.604 -6.052 6.858 1.00 95.00 83 ARG A CA 1
ATOM 637 C C . ARG A 1 83 ? 3.565 -4.766 7.688 1.00 95.00 83 ARG A C 1
ATOM 639 O O . ARG A 1 83 ? 3.826 -4.809 8.886 1.00 95.00 83 ARG A O 1
ATOM 646 N N . CYS A 1 84 ? 3.244 -3.623 7.081 1.00 94.25 84 CYS A N 1
ATOM 647 C CA . CYS A 1 84 ? 3.032 -2.382 7.832 1.00 94.25 84 CYS A CA 1
ATOM 648 C C . CYS A 1 84 ? 1.875 -2.524 8.826 1.00 94.25 84 CYS A C 1
ATOM 650 O O . CYS A 1 84 ? 2.000 -2.122 9.978 1.00 94.25 84 CYS A O 1
ATOM 652 N N . PHE A 1 85 ? 0.766 -3.118 8.388 1.00 96.00 85 PHE A N 1
ATOM 653 C CA . PHE A 1 85 ? -0.478 -3.189 9.152 1.00 96.00 85 PHE A CA 1
ATOM 654 C C . PHE A 1 85 ? -0.418 -4.164 10.331 1.00 96.00 85 PHE A C 1
ATOM 656 O O . PHE A 1 85 ? -1.181 -4.010 11.281 1.00 96.00 85 PHE A O 1
ATOM 663 N N . GLU A 1 86 ? 0.493 -5.141 10.310 1.00 93.12 86 GLU A N 1
ATOM 664 C CA . GLU A 1 86 ? 0.685 -6.110 11.400 1.00 93.12 86 GLU A CA 1
ATOM 665 C C . GLU A 1 86 ? 0.958 -5.453 12.758 1.00 93.12 86 GLU A C 1
ATOM 667 O O . GLU A 1 86 ? 0.512 -5.975 13.778 1.00 93.12 86 GLU A O 1
ATOM 672 N N . ASN A 1 87 ? 1.631 -4.299 12.760 1.00 90.00 87 ASN A N 1
ATOM 673 C CA . ASN A 1 87 ? 2.034 -3.587 13.975 1.00 90.00 87 ASN A CA 1
ATOM 674 C C . ASN A 1 87 ? 1.102 -2.421 14.339 1.00 90.00 87 ASN A C 1
ATOM 676 O O . ASN A 1 87 ? 1.422 -1.649 15.241 1.00 90.00 87 ASN A O 1
ATOM 680 N N . LEU A 1 88 ? -0.016 -2.248 13.625 1.00 94.44 88 LEU A N 1
ATOM 681 C CA . LEU A 1 88 ? -0.923 -1.123 13.842 1.00 94.44 88 LEU A CA 1
ATOM 682 C C . LEU A 1 88 ? -2.109 -1.501 14.742 1.00 94.44 88 LEU A C 1
ATOM 684 O O . LEU A 1 88 ? -2.592 -2.638 14.684 1.00 94.44 88 LEU A O 1
ATOM 688 N N . PRO A 1 89 ? -2.621 -0.551 15.550 1.00 92.62 89 PRO A N 1
ATOM 689 C CA . PRO A 1 89 ? -3.787 -0.783 16.389 1.00 92.62 89 PRO A CA 1
ATOM 690 C C . PRO A 1 89 ? -5.014 -1.197 15.573 1.00 92.62 89 PRO A C 1
ATOM 692 O O . PRO A 1 89 ? -5.336 -0.609 14.534 1.00 92.62 89 PRO A O 1
ATOM 695 N N . ARG A 1 90 ? -5.734 -2.196 16.084 1.00 93.88 90 ARG A N 1
ATOM 696 C CA . ARG A 1 90 ? -7.007 -2.658 15.523 1.00 93.88 90 ARG A CA 1
ATOM 697 C C . ARG A 1 90 ? -8.174 -2.079 16.310 1.00 93.88 90 ARG A C 1
ATOM 699 O O . ARG A 1 90 ? -8.047 -1.794 17.500 1.00 93.88 90 ARG A O 1
ATOM 706 N N . VAL A 1 91 ? -9.327 -1.955 15.663 1.00 89.75 91 VAL A N 1
ATOM 707 C CA . VAL A 1 91 ? -10.586 -1.594 16.320 1.00 89.75 91 VAL A CA 1
ATOM 708 C C . VAL A 1 91 ? -10.841 -2.570 17.472 1.00 89.75 91 VAL A C 1
ATOM 710 O O . VAL A 1 91 ? -10.878 -3.784 17.269 1.00 89.75 91 VAL A O 1
ATOM 713 N N . GLY A 1 92 ? -11.000 -2.033 18.682 1.00 81.56 92 GLY A N 1
ATOM 714 C CA . GLY A 1 92 ? -11.241 -2.821 19.894 1.00 81.56 92 GLY A CA 1
ATOM 715 C C . GLY A 1 92 ? -9.989 -3.399 20.562 1.00 81.56 92 GLY A C 1
ATOM 716 O O . GLY A 1 92 ? -10.124 -4.116 21.549 1.00 81.56 92 GLY A O 1
ATOM 717 N N . SER A 1 93 ? -8.782 -3.089 20.077 1.00 70.94 93 SER A N 1
ATOM 718 C CA . SER A 1 93 ? -7.554 -3.374 20.822 1.00 70.94 93 SER A CA 1
ATOM 719 C C . SER A 1 93 ? -7.420 -2.343 21.945 1.00 70.94 93 SER A C 1
ATOM 721 O O . SER A 1 93 ? -7.080 -1.192 21.681 1.00 70.94 93 SER A O 1
ATOM 723 N N . ALA A 1 94 ? -7.730 -2.729 23.185 1.00 56.75 94 ALA A N 1
ATOM 724 C CA . ALA A 1 94 ? -7.359 -1.933 24.353 1.00 56.75 94 ALA A CA 1
ATOM 725 C C . ALA A 1 94 ? -5.823 -1.863 24.428 1.00 56.75 94 ALA A C 1
ATOM 727 O O . ALA A 1 94 ? -5.160 -2.886 24.235 1.00 56.75 94 ALA A O 1
ATOM 728 N N . ALA A 1 95 ? -5.292 -0.654 24.617 1.00 56.31 95 ALA A N 1
ATOM 729 C CA . ALA A 1 95 ? -3.883 -0.425 24.925 1.00 56.31 95 ALA A CA 1
ATOM 730 C C . ALA A 1 95 ? -3.570 -0.855 26.363 1.00 56.31 95 ALA A C 1
ATOM 732 O O . ALA A 1 95 ? -4.474 -0.708 27.220 1.00 56.31 95 ALA A O 1
#

pLDDT: mean 87.68, std 12.59, range [43.5, 98.0]

Foldseek 3Di:
DDDDDPLRVLQVLLVCLLVHDDVSVVSNCVSQVVVQLVVCVVLQFPDSPVLVVVLSVQSNVCVVVPVVVPDRNNVVSSVSSVVSSVPGDHVPDDD